Protein AF-A0AAW1HF50-F1 (afdb_monomer_lite)

Radius of gyration: 22.94 Å; chains: 1; bounding box: 46×45×69 Å

Foldseek 3Di:
DDDPVNQQVVLVVVCVVPVVDDSVQAKDCWDDLVRDPVSDTGHIDHPPVVVVVVVCVVVCVVVPPDDDDDDDDDDDDDPDDDDDDDDDDDDDDDDDDDPDPVVLVVLQVCQLPDLPDVVSNLVSLVSVVVVLVPDPQPDPVSSCNSGVNCVDPCVVVSVVVVVVVPPPPDDD

Sequence (172 aa):
RLKHEDYNILTSLIITLFPKENSLTYYTPPTKKSCSSNGRHIRAKGKLVDKAKNLLYISGEAKRKINSVPETLPFLYISGEAKRKINSVPETLPFYKIDCDDDIRNAIDWLKVRREPWNDVMIKWKLTYNYRNKDKSSTVDQFIKNWPILEDARAESLVDRYHKRKSVTKFI

Organism: Popillia japonica (NCBI:txid7064)

Structure (mmCIF, N/CA/C/O backbone):
data_AF-A0AAW1HF50-F1
#
_entry.id   AF-A0AAW1HF50-F1
#
loop_
_atom_site.group_PDB
_atom_site.id
_atom_site.type_symbol
_atom_site.label_atom_id
_atom_site.label_alt_id
_atom_site.label_comp_id
_atom_site.label_asym_id
_atom_site.label_entity_id
_atom_site.label_seq_id
_atom_site.pdbx_PDB_ins_code
_atom_site.Cartn_x
_atom_site.Cartn_y
_atom_site.Cartn_z
_atom_site.occupancy
_atom_site.B_iso_or_equiv
_atom_site.auth_seq_id
_atom_site.auth_comp_id
_atom_site.auth_asym_id
_atom_site.auth_atom_id
_atom_site.pdbx_PDB_model_num
ATOM 1 N N . ARG A 1 1 ? -4.449 17.183 8.980 1.00 72.94 1 ARG A N 1
ATOM 2 C CA . ARG A 1 1 ? -4.524 16.113 10.012 1.00 72.94 1 ARG A CA 1
ATOM 3 C C . ARG A 1 1 ? -5.991 15.797 10.268 1.00 72.94 1 ARG A C 1
ATOM 5 O O . ARG A 1 1 ? -6.732 16.754 10.439 1.00 72.94 1 ARG A O 1
ATOM 12 N N . LEU A 1 2 ? -6.382 14.517 10.289 1.00 82.00 2 LEU A N 1
ATOM 13 C CA . LEU A 1 2 ? -7.767 14.110 10.581 1.00 82.00 2 LEU A CA 1
ATOM 14 C C . LEU A 1 2 ? -8.195 14.544 11.990 1.00 82.00 2 LEU A C 1
ATOM 16 O O . LEU A 1 2 ? -7.440 14.353 12.952 1.00 82.00 2 LEU A O 1
ATOM 20 N N . LYS A 1 3 ? -9.405 15.095 12.090 1.00 89.31 3 LYS A N 1
ATOM 21 C CA . LYS A 1 3 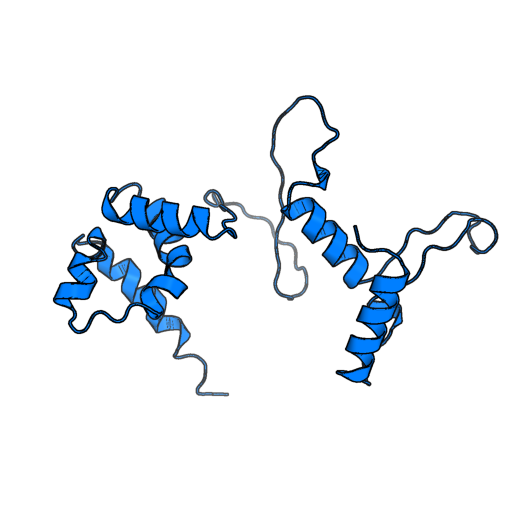? -10.097 15.439 13.336 1.00 89.31 3 LYS A CA 1
ATOM 22 C C . LYS A 1 3 ? -10.923 14.260 13.849 1.00 89.31 3 LYS A C 1
ATOM 24 O O . LYS A 1 3 ? -11.045 13.232 13.188 1.00 89.31 3 LYS A O 1
ATOM 29 N N . HIS A 1 4 ? -11.474 14.392 15.058 1.00 87.06 4 HIS A N 1
ATOM 30 C CA . HIS A 1 4 ? -12.304 13.336 15.640 1.00 87.06 4 HIS A CA 1
ATOM 31 C C . HIS A 1 4 ? -13.588 13.102 14.833 1.00 87.06 4 HIS A C 1
ATOM 33 O O . HIS A 1 4 ? -14.030 11.959 14.745 1.00 87.06 4 HIS A O 1
ATOM 39 N N . GLU A 1 5 ? -14.175 14.153 14.239 1.00 90.88 5 GLU A N 1
ATOM 40 C CA . GLU A 1 5 ? -15.385 14.010 13.425 1.00 90.88 5 GLU A CA 1
ATOM 41 C C . GLU A 1 5 ? -15.110 13.137 12.198 1.00 90.88 5 GLU A C 1
ATOM 43 O O . GLU A 1 5 ? -15.881 12.224 11.912 1.00 90.88 5 GLU A O 1
ATOM 48 N N . ASP A 1 6 ? -13.959 13.337 11.549 1.00 92.88 6 ASP A N 1
ATOM 49 C CA . ASP A 1 6 ? -13.552 12.572 10.367 1.00 92.88 6 ASP A CA 1
ATOM 50 C C . ASP A 1 6 ? -13.465 11.067 10.664 1.00 92.88 6 ASP A C 1
ATOM 52 O O . ASP A 1 6 ? -13.928 10.239 9.880 1.00 92.88 6 ASP A O 1
ATOM 56 N N . TYR A 1 7 ? -12.910 10.688 11.823 1.00 94.12 7 TYR A N 1
ATOM 57 C CA . TYR A 1 7 ? -12.833 9.280 12.223 1.00 94.12 7 TYR A CA 1
ATOM 58 C C . TYR A 1 7 ? -14.208 8.667 12.486 1.00 94.12 7 TYR A C 1
ATOM 60 O O . TYR A 1 7 ? -14.419 7.498 12.155 1.00 94.12 7 TYR A O 1
ATOM 68 N N . ASN A 1 8 ? -15.139 9.435 13.055 1.00 93.38 8 ASN A N 1
ATOM 69 C CA . ASN A 1 8 ? -16.508 8.975 13.266 1.00 93.38 8 ASN A CA 1
ATOM 70 C C . ASN A 1 8 ? -17.219 8.755 11.926 1.00 93.38 8 ASN A C 1
ATOM 72 O O . ASN A 1 8 ? -17.824 7.706 11.741 1.00 93.38 8 ASN A O 1
ATOM 76 N N . ILE A 1 9 ? -17.077 9.684 10.973 1.00 95.00 9 ILE A N 1
ATOM 77 C CA . ILE A 1 9 ? -17.661 9.557 9.629 1.00 95.00 9 ILE A CA 1
ATOM 78 C C . ILE A 1 9 ? -17.129 8.299 8.934 1.00 95.00 9 ILE A C 1
ATOM 80 O O . ILE A 1 9 ? -17.912 7.473 8.470 1.00 95.00 9 ILE A O 1
ATOM 84 N N . LEU A 1 10 ? -15.806 8.108 8.912 1.00 94.06 10 LEU A N 1
ATOM 85 C CA . LEU A 1 10 ? -15.189 6.926 8.302 1.00 94.06 10 LEU A CA 1
ATOM 86 C C . LEU A 1 10 ? -15.633 5.626 8.979 1.00 94.06 10 LEU A C 1
ATOM 88 O O . LEU A 1 10 ? -15.892 4.637 8.299 1.00 94.06 10 LEU A O 1
ATOM 92 N N . THR A 1 11 ? -15.747 5.624 10.307 1.00 95.50 11 THR A N 1
ATOM 93 C CA . THR A 1 11 ? -16.211 4.454 11.062 1.00 95.50 11 THR A CA 1
ATOM 94 C C . THR A 1 11 ? -17.662 4.119 10.720 1.00 95.50 11 THR A C 1
ATOM 96 O O . THR A 1 11 ? -17.967 2.956 10.468 1.00 95.50 11 THR A O 1
ATOM 99 N N . SER A 1 12 ? -18.537 5.124 10.630 1.00 94.44 12 SER A N 1
ATOM 100 C CA . SER A 1 12 ? -19.927 4.936 10.208 1.00 94.44 12 SER A CA 1
ATOM 101 C C . SER A 1 12 ? -20.014 4.369 8.793 1.00 94.44 12 SER A C 1
ATOM 103 O O . SER A 1 12 ? -20.737 3.405 8.577 1.00 94.44 12 SER A O 1
ATOM 105 N N . LEU A 1 13 ? -19.227 4.891 7.845 1.00 96.88 13 LEU A N 1
ATOM 106 C CA . LEU A 1 13 ? -19.183 4.366 6.475 1.00 96.88 13 LEU A CA 1
ATOM 107 C C . LEU A 1 13 ? -18.726 2.902 6.427 1.00 96.88 13 LEU A C 1
ATOM 109 O O . LEU A 1 13 ? -19.309 2.102 5.699 1.00 96.88 13 LEU A O 1
ATOM 113 N N . ILE A 1 14 ? -17.714 2.534 7.220 1.00 94.69 14 ILE A N 1
ATOM 114 C CA . ILE A 1 14 ? -17.234 1.148 7.307 1.00 94.69 14 ILE A CA 1
ATOM 115 C C . ILE A 1 14 ? -18.335 0.226 7.827 1.00 94.69 14 ILE A C 1
ATOM 117 O O . ILE A 1 14 ? -18.528 -0.840 7.257 1.00 94.69 14 ILE A O 1
ATOM 121 N N . ILE A 1 15 ? -19.079 0.625 8.859 1.00 96.62 15 ILE A N 1
ATOM 122 C CA . ILE A 1 15 ? -20.175 -0.193 9.402 1.00 96.62 15 ILE A CA 1
ATOM 123 C C . ILE A 1 15 ? -21.328 -0.300 8.408 1.00 96.62 15 ILE A C 1
ATOM 125 O O . ILE A 1 15 ? -21.891 -1.377 8.251 1.00 96.62 15 ILE A O 1
ATOM 129 N N . THR A 1 16 ? -21.652 0.779 7.694 1.00 95.75 16 THR A N 1
ATOM 130 C CA . THR A 1 16 ? -22.670 0.742 6.636 1.00 95.75 16 THR A CA 1
ATOM 131 C C . THR A 1 16 ? -22.308 -0.271 5.547 1.00 95.75 16 THR A C 1
ATOM 133 O O . THR A 1 16 ? -23.173 -1.013 5.091 1.00 95.75 16 THR A O 1
ATOM 136 N N . LEU A 1 17 ? -21.033 -0.334 5.146 1.00 96.75 17 LEU A N 1
ATOM 137 C CA . LEU A 1 17 ? -20.548 -1.297 4.150 1.00 96.75 17 LEU A CA 1
ATOM 138 C C . LEU A 1 17 ? -20.382 -2.714 4.720 1.00 96.75 17 LEU A C 1
ATOM 140 O O . LEU A 1 17 ? -20.591 -3.696 4.011 1.00 96.75 17 LEU A O 1
ATOM 144 N N . PHE A 1 18 ? -20.015 -2.825 5.997 1.00 96.50 18 PHE A N 1
ATOM 145 C CA . PHE A 1 18 ? -19.733 -4.080 6.687 1.00 96.50 18 PHE A CA 1
ATOM 146 C C . PHE A 1 18 ? -20.465 -4.133 8.041 1.00 96.50 18 PHE A C 1
ATOM 148 O O . PHE A 1 18 ? -19.841 -3.962 9.088 1.00 96.50 18 PHE A O 1
ATOM 155 N N . PRO A 1 19 ? -21.776 -4.439 8.071 1.00 95.19 19 PRO A N 1
ATOM 156 C CA . PRO A 1 19 ? -22.586 -4.331 9.293 1.00 95.19 19 PRO A CA 1
ATOM 157 C C . PRO A 1 19 ? -22.175 -5.259 10.444 1.00 95.19 19 PRO A C 1
ATOM 159 O O . PRO A 1 19 ? -22.568 -5.045 11.586 1.00 95.19 19 PRO A O 1
ATOM 162 N N . LYS A 1 20 ? -21.395 -6.309 10.155 1.00 95.75 20 LYS A N 1
ATOM 163 C CA . LYS A 1 20 ? -20.871 -7.251 11.159 1.00 95.75 20 LYS A CA 1
ATOM 164 C C . LYS A 1 20 ? -19.640 -6.721 11.904 1.00 95.75 20 LYS A C 1
ATOM 166 O O . LYS A 1 20 ? -19.221 -7.320 12.891 1.00 95.75 20 LYS A O 1
ATOM 171 N N . GLU A 1 21 ? -19.027 -5.648 11.416 1.00 94.44 21 GLU A N 1
ATOM 172 C CA . GLU A 1 21 ? -17.831 -5.052 12.007 1.00 94.44 21 GLU A CA 1
ATOM 173 C C . GLU A 1 21 ? -18.171 -4.164 13.215 1.00 94.44 21 GLU A C 1
ATOM 175 O O . GLU A 1 21 ? -19.229 -3.542 13.285 1.00 94.44 21 GLU A O 1
ATOM 180 N N . ASN A 1 22 ? -17.247 -4.067 14.176 1.00 94.69 22 ASN A N 1
ATOM 181 C CA . ASN A 1 22 ? -17.438 -3.274 15.394 1.00 94.69 22 ASN A CA 1
ATOM 182 C C . ASN A 1 22 ? -16.815 -1.871 15.257 1.00 94.69 22 ASN A C 1
ATOM 184 O O . ASN A 1 22 ? -15.606 -1.757 15.042 1.00 94.69 22 ASN A O 1
ATOM 188 N N . SER A 1 23 ? -17.603 -0.811 15.483 1.00 92.38 23 SER A N 1
ATOM 189 C CA . SER A 1 23 ? -17.158 0.597 15.457 1.00 92.38 23 SER A CA 1
ATOM 190 C C . SER A 1 23 ? -15.894 0.856 16.281 1.00 92.38 23 SER A C 1
ATOM 192 O O . SER A 1 23 ? -14.946 1.484 15.800 1.00 92.38 23 SER A O 1
ATOM 194 N N . LEU A 1 24 ? -15.838 0.316 17.502 1.00 92.44 24 LEU A N 1
ATOM 195 C CA . LEU A 1 24 ? -14.757 0.565 18.460 1.00 92.44 24 LEU A CA 1
ATOM 196 C C . LEU A 1 24 ? -13.408 0.006 17.991 1.00 92.44 24 LEU A C 1
ATOM 198 O O . LEU A 1 24 ? -12.357 0.470 18.431 1.00 92.44 24 LEU A O 1
ATOM 202 N N . THR A 1 25 ? -13.425 -0.953 17.059 1.00 93.81 25 THR A N 1
ATOM 203 C CA . THR A 1 25 ? -12.210 -1.504 16.439 1.00 93.81 25 THR A CA 1
ATOM 204 C C . THR A 1 25 ? -11.524 -0.471 15.541 1.00 93.81 25 THR A C 1
ATOM 206 O O . THR A 1 25 ? -10.294 -0.443 15.425 1.00 93.81 25 THR A O 1
ATOM 209 N N . TYR A 1 26 ? -12.306 0.403 14.911 1.00 95.12 26 TYR A N 1
ATOM 210 C CA . TYR A 1 26 ? -11.814 1.400 13.965 1.00 95.12 26 TYR A CA 1
ATOM 211 C C . TYR A 1 26 ? -11.438 2.699 14.656 1.00 95.12 26 TYR A C 1
ATOM 213 O O . TYR A 1 26 ? -10.365 3.243 14.369 1.00 95.12 26 TYR A O 1
ATOM 221 N N . TYR A 1 27 ? -12.266 3.147 15.599 1.00 96.00 27 TYR A N 1
ATOM 222 C CA . TYR A 1 27 ? -12.025 4.376 16.330 1.00 96.00 27 TYR A CA 1
ATOM 223 C C . TYR A 1 27 ? -12.573 4.321 17.755 1.00 96.00 27 TYR A C 1
ATOM 225 O O . TYR A 1 27 ? -13.735 4.009 17.994 1.00 96.00 27 TYR A O 1
ATOM 233 N N . THR A 1 28 ? -11.724 4.681 18.713 1.00 93.00 28 THR A N 1
ATOM 234 C CA . THR A 1 28 ? -12.119 5.014 20.082 1.00 93.00 28 THR A CA 1
ATOM 235 C C . THR A 1 28 ? -11.637 6.434 20.388 1.00 93.00 28 THR A C 1
ATOM 237 O O . THR A 1 28 ? -10.429 6.700 20.259 1.0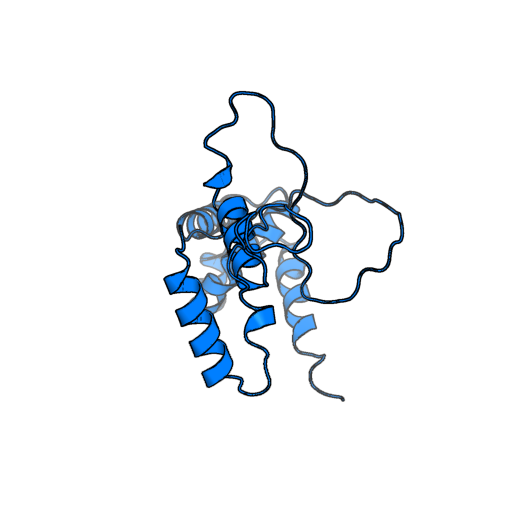0 93.00 28 THR A O 1
ATOM 240 N N . PRO A 1 29 ? -12.538 7.349 20.791 1.00 90.31 29 PRO A N 1
ATOM 241 C CA . PRO A 1 29 ? -12.179 8.730 21.082 1.00 90.31 29 PRO A CA 1
ATOM 242 C C . PRO A 1 29 ? -11.239 8.827 22.296 1.00 90.31 29 PRO A C 1
ATOM 244 O O . PRO A 1 29 ? -11.199 7.927 23.138 1.00 90.31 29 PRO A O 1
ATOM 247 N N . PRO A 1 30 ? -10.457 9.914 22.405 1.00 90.12 30 PRO A N 1
ATOM 248 C CA . PRO A 1 30 ? -9.5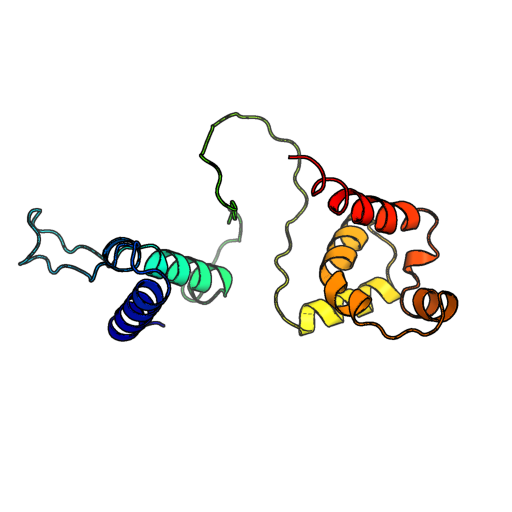95 10.129 23.557 1.00 90.12 30 PRO A CA 1
ATOM 249 C C . PRO A 1 30 ? -10.425 10.328 24.831 1.00 90.12 30 PRO A C 1
ATOM 251 O O . PRO A 1 30 ? -11.430 11.036 24.835 1.00 90.12 30 PRO A O 1
ATOM 254 N N . THR A 1 31 ? -9.970 9.742 25.935 1.00 87.12 31 THR A N 1
ATOM 255 C CA . THR A 1 31 ? -10.631 9.848 27.241 1.00 87.12 31 THR A CA 1
ATOM 256 C C . THR A 1 31 ? -9.860 10.815 28.128 1.00 87.12 31 THR A C 1
ATOM 258 O O . THR A 1 31 ? -8.661 10.640 28.374 1.00 87.12 31 THR A O 1
ATOM 261 N N . LYS A 1 32 ? -10.550 11.839 28.641 1.00 85.44 32 LYS A N 1
ATOM 262 C CA . LYS A 1 32 ? -9.977 12.792 29.601 1.00 85.44 32 LYS A CA 1
ATOM 263 C C . LYS A 1 32 ? -9.652 12.097 30.927 1.00 85.44 32 LYS A C 1
ATOM 265 O O . LYS A 1 32 ? -10.273 11.102 31.288 1.00 85.44 32 LYS A O 1
ATOM 270 N N . LYS A 1 33 ? -8.701 12.662 31.681 1.00 86.00 33 LYS A N 1
ATOM 271 C CA . LYS A 1 33 ? -8.252 12.131 32.982 1.00 86.00 33 LYS A CA 1
ATOM 272 C C . LYS A 1 33 ? -9.413 11.914 33.964 1.00 86.00 33 LYS A C 1
ATOM 274 O O . LYS A 1 33 ? -9.426 10.906 34.655 1.00 86.00 33 LYS A O 1
ATOM 279 N N . SER A 1 34 ? -10.379 12.834 33.974 1.00 84.19 34 SER A N 1
ATOM 280 C CA . SER A 1 34 ? -11.575 12.810 34.827 1.00 84.19 34 SER A CA 1
ATOM 281 C C . SER A 1 34 ? -12.519 11.639 34.553 1.00 84.19 34 SER A C 1
ATOM 283 O O . SER A 1 34 ? -13.278 11.257 35.430 1.00 84.19 34 SER A O 1
ATOM 285 N N . CYS A 1 35 ? -12.489 11.083 33.341 1.00 78.69 35 CYS A N 1
ATOM 286 C CA . CYS A 1 35 ? -13.413 10.040 32.891 1.00 78.69 35 CYS A CA 1
ATOM 287 C C . CYS A 1 35 ? -12.717 8.679 32.732 1.00 78.69 35 CYS A C 1
ATOM 289 O O . CYS A 1 35 ? -13.287 7.751 32.169 1.00 78.69 35 CYS A O 1
ATOM 291 N N . SER A 1 36 ? -11.459 8.575 33.159 1.00 82.25 36 SER A N 1
ATOM 292 C CA . SER A 1 36 ? -10.635 7.378 33.023 1.00 82.25 36 SER A CA 1
ATOM 293 C C . SER A 1 36 ? -10.554 6.662 34.362 1.00 82.25 36 SER A C 1
ATOM 295 O O . SER A 1 36 ? -10.141 7.264 35.353 1.00 82.25 36 SER A O 1
ATOM 297 N N . SER A 1 37 ? -10.866 5.366 34.379 1.00 79.69 37 SER A N 1
ATOM 298 C CA . SER A 1 37 ? -10.773 4.509 35.573 1.00 79.69 37 SER A CA 1
ATOM 299 C C . SER A 1 37 ? -9.385 4.532 36.216 1.00 79.69 37 SER A C 1
ATOM 301 O O . SER A 1 37 ? -9.245 4.398 37.424 1.00 79.69 37 SER A O 1
ATOM 303 N N . ASN A 1 38 ? -8.347 4.745 35.405 1.00 80.12 38 ASN A N 1
ATOM 304 C CA . ASN A 1 38 ? -6.956 4.699 35.846 1.00 80.12 38 ASN A CA 1
ATOM 305 C C . ASN A 1 38 ? -6.405 6.099 36.162 1.00 80.12 38 ASN A C 1
ATOM 307 O O . ASN A 1 38 ? -5.192 6.259 36.306 1.00 80.12 38 ASN A O 1
ATOM 311 N N . GLY A 1 39 ? -7.258 7.133 36.179 1.00 82.94 39 GLY A N 1
ATOM 312 C CA . GLY A 1 39 ? -6.863 8.515 36.459 1.00 82.94 39 GLY A CA 1
ATOM 313 C C . GLY A 1 39 ? -5.823 9.063 35.478 1.00 82.94 39 GLY A C 1
ATOM 314 O O . GLY A 1 39 ? -5.019 9.923 35.836 1.00 82.94 39 GLY A O 1
ATOM 315 N N . ARG A 1 40 ? -5.787 8.552 34.240 1.00 84.19 40 ARG A N 1
ATOM 316 C CA . ARG A 1 40 ? -4.826 8.947 33.195 1.00 84.19 40 ARG A CA 1
ATOM 317 C C . ARG A 1 40 ? -5.548 9.317 31.911 1.00 84.19 40 ARG A C 1
ATOM 319 O O . ARG A 1 40 ? -6.526 8.675 31.541 1.00 84.19 40 ARG A O 1
ATOM 326 N N . HIS A 1 41 ? -5.029 10.319 31.205 1.00 83.94 41 HIS A N 1
ATOM 327 C CA . HIS A 1 41 ? -5.521 10.675 29.878 1.00 83.94 41 HIS A CA 1
ATOM 328 C C . HIS A 1 41 ? -5.225 9.547 28.878 1.00 83.94 41 HIS A C 1
ATOM 330 O O . HIS A 1 41 ? -4.066 9.170 28.684 1.00 83.94 41 HIS A O 1
ATOM 336 N N . ILE A 1 42 ? -6.257 9.038 28.208 1.00 85.62 42 ILE A N 1
ATOM 337 C CA . ILE A 1 42 ? -6.136 7.983 27.199 1.00 85.62 42 ILE A CA 1
ATOM 338 C C . ILE A 1 42 ? -6.183 8.643 25.821 1.00 85.62 42 ILE A C 1
ATOM 340 O O . ILE A 1 42 ? -7.117 9.368 25.494 1.00 85.62 42 ILE A O 1
ATOM 344 N N . ARG A 1 43 ? -5.148 8.422 25.005 1.00 89.19 43 ARG A N 1
ATOM 345 C CA . ARG A 1 43 ? -5.124 8.901 23.612 1.00 89.19 43 ARG A CA 1
ATOM 346 C C . ARG A 1 43 ? -6.129 8.118 22.763 1.00 89.19 43 ARG A C 1
ATOM 348 O O . ARG A 1 43 ? -6.442 6.981 23.098 1.00 89.19 43 ARG A O 1
ATOM 355 N N . ALA A 1 44 ? -6.556 8.700 21.644 1.00 90.25 44 ALA A N 1
ATOM 356 C CA . ALA A 1 44 ? -7.386 8.002 20.666 1.00 90.25 44 ALA A CA 1
ATOM 357 C C . ALA A 1 44 ? -6.712 6.703 20.181 1.00 90.25 44 ALA A C 1
ATOM 359 O O . ALA A 1 44 ? -5.483 6.652 20.023 1.00 90.25 44 ALA A O 1
ATOM 360 N N . LYS A 1 45 ? -7.519 5.666 19.946 1.00 89.56 45 LYS A N 1
ATOM 361 C CA . LYS A 1 45 ? -7.077 4.319 19.544 1.00 89.56 45 LYS A CA 1
ATOM 362 C C . LYS A 1 45 ? -7.921 3.788 18.385 1.00 89.56 45 LYS A C 1
ATOM 364 O O . LYS A 1 45 ? -8.977 4.338 18.090 1.00 89.56 45 LYS A O 1
ATOM 369 N N . GLY A 1 46 ? -7.446 2.714 17.758 1.00 92.19 46 GLY A N 1
ATOM 370 C CA . GLY A 1 46 ? -8.165 1.983 16.714 1.00 92.19 46 GLY A CA 1
ATOM 371 C C . GLY A 1 46 ? -7.401 1.928 15.395 1.00 92.19 46 GLY A C 1
ATOM 372 O O . GLY A 1 46 ? -6.434 2.667 15.180 1.00 92.19 46 GLY A O 1
ATOM 373 N N . LYS A 1 47 ? -7.857 1.050 14.494 1.00 90.25 47 LYS A N 1
ATOM 374 C CA . LYS A 1 47 ? -7.209 0.796 13.196 1.00 90.25 47 LYS A CA 1
ATOM 375 C C . LYS A 1 47 ? -7.028 2.071 12.368 1.00 90.25 47 LYS A C 1
ATOM 377 O O . LYS A 1 47 ? -5.976 2.250 11.756 1.00 90.25 47 LYS A O 1
ATOM 382 N N . LEU A 1 48 ? -8.020 2.968 12.359 1.00 92.19 48 LEU A N 1
ATOM 383 C CA . LEU A 1 48 ? -7.955 4.208 11.579 1.00 92.19 48 LEU A CA 1
ATOM 384 C C . LEU A 1 48 ? -6.935 5.189 12.156 1.00 92.19 48 LEU A C 1
ATOM 386 O O . LEU A 1 48 ? -6.190 5.815 11.405 1.00 92.19 48 LEU A O 1
ATOM 390 N N . VAL A 1 49 ? -6.859 5.287 13.485 1.00 90.06 49 VAL A N 1
ATOM 391 C CA . VAL A 1 49 ? -5.891 6.154 14.170 1.00 90.06 49 VAL A CA 1
ATOM 392 C C . VAL A 1 49 ? -4.469 5.695 13.873 1.00 90.06 49 VAL A C 1
ATOM 394 O O . VAL A 1 49 ? -3.599 6.511 13.571 1.00 90.06 49 VAL A O 1
ATOM 397 N N . ASP A 1 50 ? -4.225 4.388 13.929 1.00 86.81 50 ASP A N 1
ATOM 398 C CA . ASP A 1 50 ? -2.905 3.831 13.650 1.00 86.81 50 ASP A CA 1
ATOM 399 C C . ASP A 1 50 ? -2.559 3.929 12.165 1.00 86.81 50 ASP A C 1
ATOM 401 O O . ASP A 1 50 ? -1.443 4.316 11.825 1.00 86.81 50 ASP A O 1
ATOM 405 N N . LYS A 1 51 ? -3.529 3.717 11.267 1.00 86.94 51 LYS A N 1
ATOM 406 C CA . LYS A 1 51 ? -3.336 3.963 9.835 1.00 86.94 51 LYS A CA 1
ATOM 407 C C . LYS A 1 51 ? -2.986 5.425 9.561 1.00 86.94 51 LYS A C 1
ATOM 409 O O . LYS A 1 51 ? -2.053 5.673 8.807 1.00 86.94 51 LYS A O 1
ATOM 414 N N . ALA A 1 52 ? -3.661 6.382 10.194 1.00 86.31 52 ALA A N 1
ATOM 415 C CA . ALA A 1 52 ? -3.362 7.803 10.037 1.00 86.31 52 ALA A CA 1
ATOM 416 C C . ALA A 1 52 ? -1.964 8.166 10.563 1.00 86.31 52 ALA A C 1
ATOM 418 O O . ALA A 1 52 ? -1.232 8.891 9.894 1.00 86.31 52 ALA A O 1
ATOM 419 N N . LYS A 1 53 ? -1.543 7.626 11.718 1.00 83.12 53 LYS A N 1
ATOM 420 C CA . LYS A 1 53 ? -0.161 7.786 12.212 1.00 83.12 53 LYS A CA 1
ATOM 421 C C . LYS A 1 53 ? 0.854 7.202 11.236 1.00 83.12 53 LYS A C 1
ATOM 423 O O . LYS A 1 53 ? 1.860 7.846 10.956 1.00 83.12 53 LYS A O 1
ATOM 428 N N . ASN A 1 54 ? 0.576 6.012 10.707 1.00 81.38 54 ASN A N 1
ATOM 429 C CA . ASN A 1 54 ? 1.440 5.360 9.732 1.00 81.38 54 ASN A CA 1
ATOM 430 C C . ASN A 1 54 ? 1.537 6.205 8.463 1.00 81.38 54 ASN A C 1
ATOM 432 O O . ASN A 1 54 ? 2.638 6.436 7.989 1.00 81.38 54 ASN A O 1
ATOM 436 N N . LEU A 1 55 ? 0.424 6.738 7.956 1.00 78.94 55 LEU A N 1
ATOM 437 C CA . LEU A 1 55 ? 0.425 7.639 6.803 1.00 78.94 55 LEU A CA 1
ATOM 438 C C . LEU A 1 55 ? 1.247 8.905 7.067 1.00 78.94 55 LEU A C 1
ATOM 440 O O . LEU A 1 55 ? 2.052 9.260 6.220 1.00 78.94 55 LEU A O 1
ATOM 444 N N . LEU A 1 56 ? 1.121 9.530 8.243 1.00 79.00 56 LEU A N 1
ATOM 445 C CA . LEU A 1 56 ? 1.922 10.706 8.624 1.00 79.00 56 LEU A CA 1
ATOM 446 C C . LEU A 1 56 ? 3.421 10.400 8.759 1.00 79.00 56 LEU A C 1
ATOM 448 O O . LEU A 1 56 ? 4.265 11.255 8.492 1.00 79.00 56 LEU A O 1
ATOM 452 N N . TYR A 1 57 ? 3.755 9.197 9.225 1.00 73.75 57 TYR A N 1
ATOM 453 C CA . TYR A 1 57 ? 5.134 8.726 9.287 1.00 73.75 57 TYR A CA 1
ATOM 454 C C . TYR A 1 57 ? 5.689 8.484 7.878 1.00 73.75 57 TYR A C 1
ATOM 456 O O . TYR A 1 57 ? 6.804 8.899 7.574 1.00 73.75 57 TYR A O 1
ATOM 464 N N . ILE A 1 58 ? 4.890 7.859 7.009 1.00 71.06 58 ILE A N 1
ATOM 465 C CA . ILE A 1 58 ? 5.242 7.573 5.615 1.00 71.06 58 ILE A CA 1
ATOM 466 C C . ILE A 1 58 ? 5.394 8.864 4.808 1.00 71.06 58 ILE A C 1
ATOM 468 O O . ILE A 1 58 ? 6.360 8.989 4.069 1.00 71.06 58 ILE A O 1
ATOM 472 N N . SER A 1 59 ? 4.490 9.830 4.976 1.00 70.31 59 SER A N 1
ATOM 473 C CA . SER A 1 59 ? 4.498 11.096 4.234 1.00 70.31 59 SER A CA 1
ATOM 474 C C . SER A 1 59 ? 5.606 12.059 4.668 1.00 70.31 59 SER A C 1
ATOM 476 O O . SER A 1 59 ? 5.700 13.163 4.142 1.00 70.31 59 SER A O 1
ATOM 478 N N . GLY A 1 60 ? 6.418 11.698 5.668 1.00 64.88 60 GLY A N 1
ATOM 479 C CA . GLY A 1 60 ? 7.464 12.567 6.208 1.00 64.88 60 GLY A CA 1
ATOM 480 C C . GLY A 1 60 ? 6.933 13.761 7.011 1.00 64.88 60 GLY A C 1
ATOM 481 O O . GLY A 1 60 ? 7.717 14.479 7.630 1.00 64.88 60 GLY A O 1
ATOM 482 N N . GLU A 1 61 ? 5.613 13.956 7.104 1.00 60.88 61 GLU A N 1
ATOM 483 C CA . GLU A 1 61 ? 5.017 15.048 7.880 1.00 60.88 61 GLU A CA 1
ATOM 484 C C . GLU A 1 61 ? 5.286 14.926 9.385 1.00 60.88 61 GLU A C 1
ATOM 486 O O . GLU A 1 61 ? 5.265 15.928 10.104 1.00 60.88 61 GLU A O 1
ATOM 491 N N . ALA A 1 62 ? 5.576 13.715 9.867 1.00 59.09 62 ALA A N 1
ATOM 492 C CA . ALA A 1 62 ? 6.015 13.470 11.237 1.00 59.09 62 ALA A CA 1
ATOM 493 C C . ALA A 1 62 ? 7.442 13.980 11.535 1.00 59.09 62 ALA A C 1
ATOM 495 O O . ALA A 1 62 ? 7.759 14.204 12.702 1.00 59.09 62 ALA A O 1
ATOM 496 N N . LYS A 1 63 ? 8.296 14.187 10.516 1.00 55.34 63 LYS A N 1
ATOM 497 C CA . LYS A 1 63 ? 9.729 14.508 10.678 1.00 55.34 63 LYS A CA 1
ATOM 498 C C . LYS A 1 63 ? 10.036 15.998 10.893 1.00 55.34 63 LYS A C 1
ATOM 500 O O . LYS A 1 63 ? 11.179 16.338 11.173 1.00 55.34 63 LYS A O 1
ATOM 505 N N . ARG A 1 64 ? 9.053 16.909 10.838 1.00 52.72 64 ARG A N 1
ATOM 506 C CA . ARG A 1 64 ? 9.291 18.374 10.901 1.00 52.72 64 ARG A CA 1
ATOM 507 C C . ARG A 1 64 ? 9.746 18.928 12.269 1.00 52.72 64 ARG A C 1
ATOM 509 O O . ARG A 1 64 ? 9.568 20.115 12.522 1.00 52.72 64 ARG A O 1
ATOM 516 N N . LYS A 1 65 ? 10.300 18.118 13.180 1.00 48.91 65 LYS A N 1
ATOM 517 C CA . LYS A 1 65 ? 10.770 18.610 14.492 1.00 48.91 65 LYS A CA 1
ATOM 518 C C . LYS A 1 65 ? 11.970 17.876 15.102 1.00 48.91 65 LYS A C 1
ATOM 520 O O . LYS A 1 65 ? 12.103 17.871 16.321 1.00 48.91 65 LYS A O 1
ATOM 525 N N . ILE A 1 66 ? 12.845 17.280 14.293 1.00 43.00 66 ILE A N 1
ATOM 526 C CA . ILE A 1 66 ? 14.123 16.751 14.794 1.00 43.00 66 ILE A CA 1
ATOM 527 C C . ILE A 1 66 ? 15.252 17.388 13.989 1.00 43.00 66 ILE A C 1
ATOM 529 O O . ILE A 1 66 ? 15.550 16.983 12.870 1.00 43.00 66 ILE A O 1
ATOM 533 N N . ASN A 1 67 ? 15.842 18.431 14.572 1.00 44.78 67 ASN A N 1
ATOM 534 C CA . ASN A 1 67 ? 17.163 18.894 14.182 1.00 44.78 67 ASN A CA 1
ATOM 535 C C . ASN A 1 67 ? 18.164 17.768 14.493 1.00 44.78 67 ASN A C 1
ATOM 537 O O . ASN A 1 67 ? 18.178 17.265 15.614 1.00 44.78 67 ASN A O 1
ATOM 541 N N . SER A 1 68 ? 19.014 17.446 13.514 1.00 45.22 68 SER A N 1
ATOM 542 C CA . SER A 1 68 ? 20.231 16.620 13.596 1.00 45.22 68 SER A CA 1
ATOM 543 C C . SER A 1 68 ? 20.091 15.102 13.863 1.00 45.22 68 SER A C 1
ATOM 545 O O . SER A 1 68 ? 19.477 14.678 14.835 1.00 45.22 68 SER A O 1
ATOM 547 N N . VAL A 1 69 ? 20.818 14.327 13.036 1.00 37.12 69 VAL A N 1
ATOM 548 C CA . VAL A 1 69 ? 21.282 12.921 13.197 1.00 37.12 69 VAL A CA 1
ATOM 549 C C . VAL A 1 69 ? 20.406 11.823 12.536 1.00 37.12 69 VAL A C 1
ATOM 551 O O . VAL A 1 69 ? 19.179 11.932 12.532 1.00 37.12 69 VAL A O 1
ATOM 554 N N . PRO A 1 70 ? 21.029 10.818 11.862 1.00 36.59 70 PRO A N 1
ATOM 555 C CA . PRO A 1 70 ? 20.523 10.293 10.606 1.00 36.59 70 PRO A CA 1
ATOM 556 C C . PRO A 1 70 ? 19.601 9.082 10.724 1.00 36.59 70 PRO A C 1
ATOM 558 O O . PRO A 1 70 ? 19.603 8.278 11.651 1.00 36.59 70 PRO A O 1
ATOM 561 N N . GLU A 1 71 ? 18.830 9.006 9.657 1.00 49.91 71 GLU A N 1
ATOM 562 C CA . GLU A 1 71 ? 17.862 8.032 9.211 1.00 49.91 71 GLU A CA 1
ATOM 563 C C . GLU A 1 71 ? 18.369 6.584 9.273 1.00 49.91 71 GLU A C 1
ATOM 565 O O . GLU A 1 71 ? 19.149 6.153 8.437 1.00 49.91 71 GLU A O 1
ATOM 570 N N . THR A 1 72 ? 17.900 5.797 10.239 1.00 46.28 72 THR A N 1
ATOM 571 C CA . THR A 1 72 ? 17.801 4.334 10.104 1.00 46.28 72 THR A CA 1
ATOM 572 C C . THR A 1 72 ? 16.804 3.773 11.120 1.00 46.28 72 THR A C 1
ATOM 574 O O . THR A 1 72 ? 16.772 4.210 12.266 1.00 46.28 72 THR A O 1
ATOM 577 N N . LEU A 1 73 ? 16.036 2.767 10.672 1.00 43.81 73 LEU A N 1
ATOM 578 C CA . LEU A 1 73 ? 15.140 1.841 11.395 1.00 43.81 73 LEU A CA 1
ATOM 579 C C . LEU A 1 73 ? 13.614 2.017 11.202 1.00 43.81 73 LEU A C 1
ATOM 581 O O . LEU A 1 73 ? 13.095 3.127 11.111 1.00 43.81 73 LEU A O 1
ATOM 585 N N . PRO A 1 74 ? 12.889 0.888 11.044 1.00 38.56 74 PRO A N 1
ATOM 586 C CA . PRO A 1 74 ? 12.291 0.536 9.755 1.00 38.56 74 PRO A CA 1
ATOM 587 C C . PRO A 1 74 ? 10.761 0.429 9.813 1.00 38.56 74 PRO A C 1
ATOM 589 O O . PRO A 1 74 ? 10.185 0.090 10.846 1.00 38.56 74 PRO A O 1
ATOM 592 N N . PHE A 1 75 ? 10.090 0.625 8.671 1.00 36.12 75 PHE A N 1
ATOM 593 C CA . PHE A 1 75 ? 8.663 0.313 8.536 1.00 36.12 75 PHE A CA 1
ATOM 594 C C . PHE A 1 75 ? 8.453 -0.935 7.675 1.00 36.12 75 PHE A C 1
ATOM 596 O O . PHE A 1 75 ? 8.395 -0.870 6.449 1.00 36.12 75 PHE A O 1
ATOM 603 N N . LEU A 1 76 ? 8.320 -2.064 8.368 1.00 31.66 76 LEU A N 1
ATOM 604 C CA . LEU A 1 76 ? 7.754 -3.315 7.877 1.00 31.66 76 LEU A CA 1
ATOM 605 C C . LEU A 1 76 ? 6.258 -3.088 7.583 1.00 31.66 76 LEU A C 1
ATOM 607 O O . LEU A 1 76 ? 5.521 -2.656 8.471 1.00 31.66 76 LEU A O 1
ATOM 611 N N . TYR A 1 77 ? 5.784 -3.379 6.370 1.00 32.97 77 TYR A N 1
ATOM 612 C CA . TYR A 1 77 ? 4.351 -3.554 6.117 1.00 32.97 77 TYR A CA 1
ATOM 613 C C . TYR A 1 77 ? 4.097 -5.049 5.917 1.00 32.97 77 TYR A C 1
ATOM 615 O O . TYR A 1 77 ? 4.423 -5.607 4.876 1.00 32.97 77 TYR A O 1
ATOM 623 N N . ILE A 1 78 ? 3.559 -5.697 6.951 1.00 35.88 78 ILE A N 1
ATOM 624 C CA . ILE A 1 78 ? 3.008 -7.051 6.866 1.00 35.88 78 ILE A CA 1
ATOM 625 C C . ILE A 1 78 ? 1.551 -6.891 6.420 1.00 35.88 78 ILE A C 1
ATOM 627 O O . ILE A 1 78 ? 0.717 -6.386 7.176 1.00 35.88 78 ILE A O 1
ATOM 631 N N . SER A 1 79 ? 1.246 -7.306 5.187 1.00 35.38 79 SER A N 1
ATOM 632 C CA . SER A 1 79 ? -0.075 -7.854 4.871 1.00 35.38 79 SER A CA 1
ATOM 633 C C . SER A 1 79 ? -0.306 -9.024 5.817 1.00 35.38 79 SER A C 1
ATOM 635 O O . SER A 1 79 ? 0.574 -9.871 5.937 1.00 35.38 79 SER A O 1
ATOM 637 N N . GLY A 1 80 ? -1.428 -9.002 6.534 1.00 34.72 80 GLY A N 1
ATOM 638 C CA . GLY 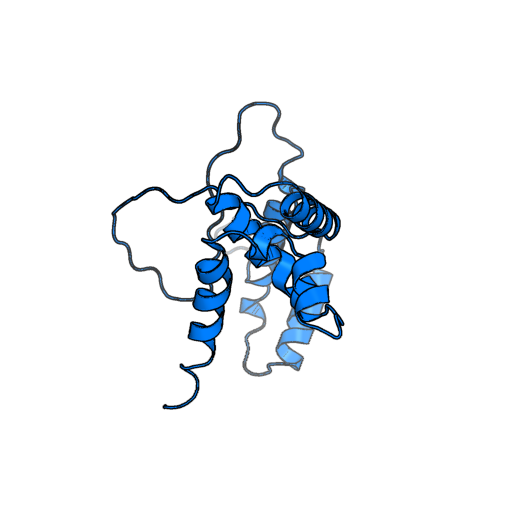A 1 80 ? -1.682 -9.843 7.696 1.00 34.72 80 GLY A CA 1
ATOM 639 C C . GLY A 1 80 ? -1.220 -11.285 7.543 1.00 34.72 80 GLY A C 1
ATOM 640 O O . GLY A 1 80 ? -1.708 -11.994 6.682 1.00 34.72 80 GLY A O 1
ATOM 641 N N . GLU A 1 81 ? -0.324 -11.690 8.436 1.00 30.55 81 GLU A N 1
ATOM 642 C CA . GLU A 1 81 ? -0.251 -13.030 8.997 1.00 30.55 81 GLU A CA 1
ATOM 643 C C . GLU A 1 81 ? 0.524 -12.945 10.318 1.00 30.55 81 GLU A C 1
ATOM 645 O O . GLU A 1 81 ? 1.385 -12.084 10.524 1.00 30.55 81 GLU A O 1
ATOM 650 N N . ALA A 1 82 ? 0.094 -13.758 11.276 1.00 32.69 82 ALA A N 1
ATOM 651 C CA . ALA A 1 82 ? 0.483 -13.694 12.674 1.00 32.69 82 ALA A CA 1
ATOM 652 C C . ALA A 1 82 ? 2.008 -13.743 12.882 1.00 32.69 82 ALA A C 1
ATOM 654 O O . ALA A 1 82 ? 2.729 -14.523 12.266 1.00 32.69 82 ALA A O 1
ATOM 655 N N . LYS A 1 83 ? 2.493 -12.935 13.832 1.00 33.97 83 LYS A N 1
ATOM 656 C CA . LYS A 1 83 ? 3.887 -12.926 14.285 1.00 33.97 83 LYS A CA 1
ATOM 657 C C . LYS A 1 83 ? 4.298 -14.320 14.777 1.00 33.97 83 LYS A C 1
ATOM 659 O O . LYS A 1 83 ? 3.853 -14.745 15.841 1.00 33.97 83 LYS A O 1
ATOM 664 N N . ARG A 1 84 ? 5.231 -14.971 14.084 1.00 28.84 84 ARG A N 1
ATOM 665 C CA . ARG A 1 84 ? 6.129 -15.961 14.692 1.00 28.84 84 ARG A CA 1
ATOM 666 C C . ARG A 1 84 ? 7.557 -15.432 14.585 1.00 28.84 84 ARG A C 1
ATOM 668 O O . ARG A 1 84 ? 8.014 -15.083 13.503 1.00 28.84 84 ARG A O 1
ATOM 675 N N . LYS A 1 85 ? 8.222 -15.301 15.738 1.00 38.50 85 LYS A N 1
ATOM 676 C CA . LYS A 1 85 ? 9.674 -15.091 15.843 1.00 38.50 85 LYS A CA 1
ATOM 677 C C . LYS A 1 85 ? 10.380 -16.227 15.098 1.00 38.50 85 LYS A C 1
ATOM 679 O O . LYS A 1 85 ? 9.967 -17.359 15.301 1.00 38.50 85 LYS A O 1
ATOM 684 N N . ILE A 1 86 ? 11.452 -15.932 14.363 1.00 29.55 86 ILE A N 1
ATOM 685 C CA . ILE A 1 86 ? 12.725 -16.675 14.381 1.00 29.55 86 ILE A CA 1
ATOM 686 C C . ILE A 1 86 ? 13.799 -15.817 13.692 1.00 29.55 86 ILE A C 1
ATOM 688 O O . ILE A 1 86 ? 13.549 -15.132 12.703 1.00 29.55 86 ILE A O 1
ATOM 692 N N . ASN A 1 87 ? 14.971 -15.831 14.319 1.00 34.72 87 ASN A N 1
ATOM 693 C CA . ASN A 1 87 ? 16.205 -15.155 13.959 1.00 34.72 87 ASN A CA 1
ATOM 694 C C . ASN A 1 87 ? 16.857 -15.798 12.726 1.00 34.72 87 ASN A C 1
ATOM 696 O O . ASN A 1 87 ? 17.065 -17.005 12.745 1.00 34.72 87 ASN A O 1
ATOM 700 N N . SER A 1 88 ? 17.259 -14.990 11.742 1.00 35.69 88 SER A N 1
ATOM 701 C CA . SER A 1 88 ? 18.452 -15.185 10.894 1.00 35.69 88 SER A CA 1
ATOM 702 C C . SER A 1 88 ? 18.459 -14.115 9.798 1.00 35.69 88 SER A C 1
ATOM 704 O O . SER A 1 88 ? 17.568 -14.085 8.951 1.00 35.69 88 SER A O 1
ATOM 706 N N . VAL A 1 89 ? 19.448 -13.224 9.832 1.00 39.53 89 VAL A N 1
ATOM 707 C CA . VAL A 1 89 ? 19.749 -12.277 8.744 1.00 39.53 89 VAL A CA 1
ATOM 708 C C . VAL A 1 89 ? 20.329 -13.081 7.570 1.00 39.53 89 VAL A C 1
ATOM 710 O O . VAL A 1 89 ? 21.119 -13.994 7.807 1.00 39.53 89 VAL A O 1
ATOM 713 N N . PRO A 1 90 ? 19.924 -12.788 6.324 1.00 34.97 90 PRO A N 1
ATOM 714 C CA . PRO A 1 90 ? 20.894 -12.163 5.426 1.00 34.97 90 PRO A CA 1
ATOM 715 C C . PRO A 1 90 ? 20.299 -10.971 4.658 1.00 34.97 90 PRO A C 1
ATOM 717 O O . PRO A 1 90 ? 19.254 -11.067 4.022 1.00 34.97 90 PRO A O 1
ATOM 720 N N . GLU A 1 91 ? 21.009 -9.844 4.739 1.00 37.84 91 GLU A N 1
ATOM 721 C CA . GLU A 1 91 ? 21.299 -8.955 3.607 1.00 37.84 91 GLU A CA 1
ATOM 722 C C . GLU A 1 91 ? 20.115 -8.578 2.691 1.00 37.84 91 GLU A C 1
ATOM 724 O O . GLU A 1 91 ? 20.036 -8.947 1.522 1.00 37.84 91 GLU A O 1
ATOM 729 N N . THR A 1 92 ? 19.166 -7.796 3.210 1.00 32.41 92 THR A N 1
ATOM 730 C CA . THR A 1 92 ? 18.083 -7.232 2.391 1.00 32.41 92 THR A CA 1
ATOM 731 C C . THR A 1 92 ? 18.419 -5.827 1.902 1.00 32.41 92 THR A C 1
ATOM 733 O O . THR A 1 92 ? 18.359 -4.856 2.654 1.00 32.41 92 THR A O 1
ATOM 736 N N . LEU A 1 93 ? 18.741 -5.786 0.609 1.00 37.88 93 LEU A N 1
ATOM 737 C CA . LEU A 1 93 ? 18.674 -4.694 -0.365 1.00 37.88 93 LEU A CA 1
ATOM 738 C C . LEU A 1 93 ? 17.808 -3.478 0.042 1.00 37.88 93 LEU A C 1
ATOM 740 O O . LEU A 1 93 ? 16.698 -3.661 0.554 1.00 37.88 93 LEU A O 1
ATOM 744 N N . PRO A 1 94 ? 18.254 -2.238 -0.255 1.00 34.41 94 PRO A N 1
ATOM 745 C CA . PRO A 1 94 ? 17.547 -1.022 0.130 1.00 34.41 94 PRO A CA 1
ATOM 746 C C . PRO A 1 94 ? 16.148 -0.982 -0.494 1.00 34.41 94 PRO A C 1
ATOM 748 O O . PRO A 1 94 ? 15.963 -0.981 -1.707 1.00 34.41 94 PRO A O 1
ATOM 751 N N . PHE A 1 95 ? 15.149 -0.974 0.382 1.00 35.88 95 PHE A N 1
ATOM 752 C CA . PHE A 1 95 ? 13.730 -0.960 0.055 1.00 35.88 95 PHE A CA 1
ATOM 753 C C . PHE A 1 95 ? 13.307 0.488 -0.230 1.00 35.88 95 PHE A C 1
ATOM 755 O O . PHE A 1 95 ? 12.914 1.222 0.679 1.00 35.88 95 PHE A O 1
ATOM 762 N N . TYR A 1 96 ? 13.424 0.942 -1.477 1.00 40.41 96 TYR A N 1
ATOM 763 C CA . TYR A 1 96 ? 12.949 2.274 -1.855 1.00 40.41 96 TYR A CA 1
ATOM 764 C C . TYR A 1 96 ? 11.418 2.271 -1.977 1.00 40.41 96 TYR A C 1
ATOM 766 O O . TYR A 1 96 ? 10.842 1.606 -2.838 1.00 40.41 96 TYR A O 1
ATOM 774 N N . LYS A 1 97 ? 10.756 3.013 -1.079 1.00 47.28 97 LYS A N 1
ATOM 775 C CA . LYS A 1 97 ? 9.355 3.423 -1.230 1.00 47.28 97 LYS A CA 1
ATOM 776 C C . LYS A 1 97 ? 9.287 4.467 -2.329 1.00 47.28 97 LYS A C 1
ATOM 778 O O . LYS A 1 97 ? 9.914 5.511 -2.195 1.00 47.28 97 LYS A O 1
ATOM 783 N N . ILE A 1 98 ? 8.524 4.183 -3.372 1.00 46.66 98 ILE A N 1
ATOM 784 C CA . ILE A 1 98 ? 8.314 5.105 -4.474 1.00 46.66 98 ILE A CA 1
ATOM 785 C C . ILE A 1 98 ? 6.813 5.118 -4.781 1.00 46.66 98 ILE A C 1
ATOM 787 O O . ILE A 1 98 ? 6.302 4.158 -5.344 1.00 46.66 98 ILE A O 1
ATOM 791 N N . ASP A 1 99 ? 6.123 6.175 -4.349 1.00 51.00 99 ASP A N 1
ATOM 792 C CA . ASP A 1 99 ? 4.668 6.373 -4.495 1.00 51.00 99 ASP A CA 1
ATOM 793 C C . ASP A 1 99 ? 4.356 7.842 -4.872 1.00 51.00 99 ASP A C 1
ATOM 795 O O . ASP A 1 99 ? 3.416 8.454 -4.363 1.00 51.00 99 ASP A O 1
ATOM 799 N N . CYS A 1 100 ? 5.149 8.448 -5.764 1.00 57.50 100 CYS A N 1
ATOM 800 C CA . CYS A 1 100 ? 4.723 9.649 -6.487 1.00 57.50 100 CYS A CA 1
ATOM 801 C C . CYS A 1 100 ? 4.913 9.469 -8.001 1.00 57.50 100 CYS A C 1
ATOM 803 O O . CYS A 1 100 ? 5.835 8.781 -8.442 1.00 57.50 100 CYS A O 1
ATOM 805 N N . ASP A 1 101 ? 4.014 10.049 -8.804 1.00 67.94 101 ASP A N 1
ATOM 806 C CA . ASP A 1 101 ? 4.045 9.927 -10.271 1.00 67.94 101 ASP A CA 1
ATOM 807 C C . ASP A 1 101 ? 5.377 10.416 -10.867 1.00 67.94 101 ASP A C 1
ATOM 809 O O . ASP A 1 101 ? 5.844 9.865 -11.865 1.00 67.94 101 ASP A O 1
ATOM 813 N N . ASP A 1 102 ? 6.018 11.402 -10.235 1.00 71.94 102 ASP A N 1
ATOM 814 C CA . ASP A 1 102 ? 7.323 11.920 -10.654 1.00 71.94 102 ASP A CA 1
ATOM 815 C C . ASP A 1 102 ? 8.431 10.879 -10.492 1.00 71.94 102 ASP A C 1
ATOM 817 O O . ASP A 1 102 ? 9.255 10.705 -11.387 1.00 71.94 102 ASP A O 1
ATOM 821 N N . ASP A 1 103 ? 8.420 10.105 -9.411 1.00 74.25 103 ASP A N 1
ATOM 822 C CA . ASP A 1 103 ? 9.409 9.052 -9.216 1.00 74.25 103 ASP A CA 1
ATOM 823 C C . ASP A 1 103 ? 9.210 7.878 -10.186 1.00 74.25 103 ASP A C 1
ATOM 825 O O . ASP A 1 103 ? 10.177 7.215 -10.573 1.00 74.25 103 ASP A O 1
ATOM 829 N N . ILE A 1 104 ? 7.966 7.617 -10.607 1.00 80.94 104 ILE A N 1
ATOM 830 C CA . ILE A 1 104 ? 7.700 6.619 -11.644 1.00 80.94 104 ILE A CA 1
ATOM 831 C C . ILE A 1 104 ? 8.256 7.111 -12.979 1.00 80.94 104 ILE A C 1
ATOM 833 O O . ILE A 1 104 ? 8.954 6.347 -13.640 1.00 80.94 104 ILE A O 1
ATOM 837 N N . ARG A 1 105 ? 8.028 8.377 -13.357 1.00 84.19 105 ARG A N 1
ATOM 838 C CA . ARG A 1 105 ? 8.632 8.960 -14.571 1.00 84.19 105 ARG A CA 1
ATOM 839 C C . ARG A 1 105 ? 10.157 8.909 -14.515 1.00 84.19 105 ARG A C 1
ATOM 841 O O . ARG A 1 105 ? 10.775 8.410 -15.450 1.00 84.19 105 ARG A O 1
ATOM 848 N N . ASN A 1 106 ? 10.745 9.273 -13.377 1.00 84.38 106 ASN A N 1
ATOM 849 C CA . ASN A 1 106 ? 12.185 9.162 -13.150 1.00 84.38 106 ASN A CA 1
ATOM 850 C C . ASN A 1 106 ? 12.680 7.718 -13.311 1.00 84.38 106 ASN A C 1
ATOM 852 O O . ASN A 1 106 ? 13.737 7.485 -13.893 1.00 84.38 106 ASN A O 1
ATOM 856 N N . ALA A 1 107 ? 11.925 6.726 -12.833 1.00 83.75 107 ALA A N 1
ATOM 857 C CA . ALA A 1 107 ? 12.268 5.319 -13.010 1.00 83.75 107 ALA A CA 1
ATOM 858 C C . ALA A 1 107 ? 12.163 4.861 -14.474 1.00 83.75 107 ALA A C 1
ATOM 860 O O . ALA A 1 107 ? 12.989 4.057 -14.907 1.00 83.75 107 ALA A O 1
ATOM 861 N N . ILE A 1 108 ? 11.189 5.370 -15.236 1.00 85.94 108 ILE A N 1
ATOM 862 C CA . ILE A 1 108 ? 11.070 5.122 -16.681 1.00 85.94 108 ILE A CA 1
ATOM 863 C C . ILE A 1 108 ? 12.295 5.681 -17.404 1.00 85.94 108 ILE A C 1
ATOM 865 O O . ILE A 1 108 ? 12.954 4.952 -18.142 1.00 85.94 108 ILE A O 1
ATOM 869 N N . ASP A 1 109 ? 12.630 6.946 -17.161 1.00 86.56 109 ASP A N 1
ATOM 870 C CA . ASP A 1 109 ? 13.762 7.601 -17.820 1.00 86.56 109 ASP A CA 1
ATOM 871 C C . ASP A 1 109 ? 15.091 6.951 -17.432 1.00 86.56 109 ASP A C 1
ATOM 873 O O . ASP A 1 109 ? 15.963 6.737 -18.276 1.00 86.56 109 ASP A O 1
ATOM 877 N N . TRP A 1 110 ? 15.217 6.517 -16.178 1.00 89.94 110 TRP A N 1
ATOM 878 C CA . TRP A 1 110 ? 16.373 5.759 -15.716 1.00 89.94 110 TRP A CA 1
ATOM 879 C C . TRP A 1 110 ? 16.529 4.432 -16.468 1.00 89.94 110 TRP A C 1
ATOM 881 O O . TRP A 1 110 ? 17.635 4.116 -16.901 1.00 89.94 110 TRP A O 1
ATOM 891 N N . LEU A 1 111 ? 15.442 3.674 -16.667 1.00 89.25 111 LEU A N 1
ATOM 892 C CA . LEU A 1 111 ? 15.461 2.380 -17.369 1.00 89.25 111 LEU A CA 1
ATOM 893 C C . LEU A 1 111 ? 15.762 2.497 -18.869 1.00 89.25 111 LEU A C 1
ATOM 895 O O . LEU A 1 111 ? 16.178 1.512 -19.477 1.00 89.25 111 LEU A O 1
ATOM 899 N N . LYS A 1 112 ? 15.567 3.676 -19.470 1.00 87.69 112 LYS A N 1
ATOM 900 C CA . LYS A 1 112 ? 15.940 3.928 -20.871 1.00 87.69 112 LYS A CA 1
ATOM 901 C C . LYS A 1 112 ? 17.447 4.077 -21.056 1.00 87.69 112 LYS A C 1
ATOM 903 O O . LYS A 1 112 ? 17.965 3.730 -22.111 1.00 87.69 112 LYS A O 1
ATOM 908 N N . VAL A 1 113 ? 18.139 4.604 -20.045 1.00 85.81 113 VAL A N 1
ATOM 909 C CA . VAL A 1 113 ? 19.557 4.984 -20.150 1.00 85.81 113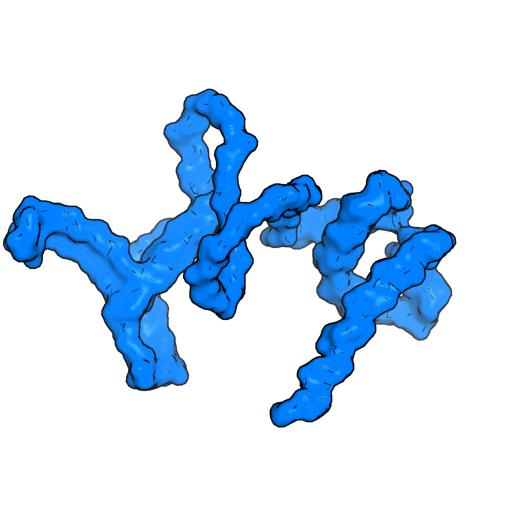 VAL A CA 1
ATOM 910 C C . VAL A 1 113 ? 20.470 4.001 -19.422 1.00 85.81 113 VAL A C 1
ATOM 912 O O . VAL A 1 113 ? 21.580 3.737 -19.877 1.00 85.81 113 VAL A O 1
ATOM 915 N N . ARG A 1 114 ? 20.036 3.459 -18.280 1.00 84.62 114 ARG A N 1
ATOM 916 C CA . ARG A 1 114 ? 20.892 2.663 -17.395 1.00 84.62 114 ARG A CA 1
ATOM 917 C C . ARG A 1 114 ? 20.491 1.194 -17.391 1.00 84.62 114 ARG A C 1
ATOM 919 O O . ARG A 1 114 ? 19.331 0.853 -17.183 1.00 84.62 114 ARG A O 1
ATOM 926 N N . ARG A 1 115 ? 21.497 0.331 -17.557 1.00 81.81 115 ARG A N 1
ATOM 927 C CA . ARG A 1 115 ? 21.367 -1.136 -17.501 1.00 81.81 115 ARG A CA 1
ATOM 928 C C . ARG A 1 115 ? 21.998 -1.752 -16.242 1.00 81.81 115 ARG A C 1
ATOM 930 O O . ARG A 1 115 ? 21.834 -2.939 -15.991 1.00 81.81 115 ARG A O 1
ATOM 937 N N . GLU A 1 116 ? 22.665 -0.937 -15.423 1.00 78.69 116 GLU A N 1
ATOM 938 C CA . GLU A 1 116 ? 23.324 -1.344 -14.176 1.00 78.69 116 GLU A CA 1
ATOM 939 C C . GLU A 1 116 ? 23.075 -0.331 -13.045 1.00 78.69 116 GLU A C 1
ATOM 941 O O . GLU A 1 116 ? 22.964 0.872 -13.318 1.00 78.69 116 GLU A O 1
ATOM 946 N N . PRO A 1 117 ? 23.032 -0.781 -11.775 1.00 85.50 117 PRO A N 1
ATOM 947 C CA . PRO A 1 117 ? 23.148 -2.173 -11.320 1.00 85.50 117 PRO A CA 1
ATOM 948 C C . PRO A 1 117 ? 21.862 -2.997 -11.540 1.00 85.50 117 PRO A C 1
ATOM 950 O O . PRO A 1 117 ? 20.754 -2.475 -11.390 1.00 85.50 117 PRO A O 1
ATOM 953 N N . TRP A 1 118 ? 21.981 -4.299 -11.843 1.00 82.56 118 TRP A N 1
ATOM 954 C CA . TRP A 1 118 ? 20.819 -5.160 -12.164 1.00 82.56 118 TRP A CA 1
ATOM 955 C C . TRP A 1 118 ? 19.728 -5.187 -11.082 1.00 82.56 118 TRP A C 1
ATOM 957 O O . TRP A 1 118 ? 18.532 -5.247 -11.371 1.00 82.56 118 TRP A O 1
ATOM 967 N N . ASN A 1 119 ? 20.110 -5.090 -9.811 1.00 78.69 119 ASN A N 1
ATOM 968 C CA . ASN A 1 119 ? 19.139 -5.056 -8.724 1.00 78.69 119 ASN A CA 1
ATOM 969 C C . ASN A 1 119 ? 18.236 -3.804 -8.772 1.00 78.69 119 ASN A C 1
ATOM 971 O O . ASN A 1 119 ? 17.028 -3.885 -8.530 1.00 78.69 119 ASN A O 1
ATOM 975 N N . ASP A 1 120 ? 18.802 -2.661 -9.160 1.00 77.88 120 ASP A N 1
ATOM 976 C CA . ASP A 1 120 ? 18.058 -1.414 -9.331 1.00 77.88 120 ASP A CA 1
ATOM 977 C C . ASP A 1 120 ? 17.157 -1.460 -10.562 1.00 77.88 120 ASP A C 1
ATOM 979 O O . ASP A 1 120 ? 16.025 -0.964 -10.507 1.00 77.88 120 ASP A O 1
ATOM 983 N N . VAL A 1 121 ? 17.627 -2.102 -11.640 1.00 85.25 121 VAL A N 1
ATOM 984 C CA . VAL A 1 121 ? 16.808 -2.411 -12.818 1.00 85.25 121 VAL A CA 1
ATOM 985 C C . VAL A 1 121 ? 15.574 -3.184 -12.379 1.00 85.25 121 VAL A C 1
ATOM 987 O O . VAL A 1 121 ? 14.459 -2.771 -12.678 1.00 85.25 121 VAL A O 1
ATOM 990 N N . MET A 1 122 ? 15.739 -4.259 -11.605 1.00 82.38 122 MET A N 1
ATOM 991 C CA . MET A 1 122 ? 14.620 -5.094 -11.167 1.00 82.38 122 MET A CA 1
ATOM 992 C C . MET A 1 122 ? 13.571 -4.323 -10.367 1.00 82.38 122 MET A C 1
ATOM 994 O O . MET A 1 122 ? 12.368 -4.545 -10.535 1.00 82.38 122 MET A O 1
ATOM 998 N N . ILE A 1 123 ? 13.999 -3.440 -9.470 1.00 79.69 123 ILE A N 1
ATOM 999 C CA . ILE A 1 123 ? 13.057 -2.720 -8.618 1.00 79.69 123 ILE A CA 1
ATOM 1000 C C . ILE A 1 123 ? 12.340 -1.622 -9.414 1.00 79.69 123 ILE A C 1
ATOM 1002 O O . ILE A 1 123 ? 11.111 -1.534 -9.351 1.00 79.69 123 ILE A O 1
ATOM 1006 N N . LYS A 1 124 ? 13.056 -0.863 -10.251 1.00 83.25 124 LYS A N 1
ATOM 1007 C CA . LYS A 1 124 ? 12.442 0.127 -11.154 1.00 83.25 124 LYS A CA 1
ATOM 1008 C C . LYS A 1 124 ? 11.546 -0.539 -12.201 1.00 83.25 124 LYS A C 1
ATOM 1010 O O . LYS A 1 124 ? 10.489 -0.012 -12.548 1.00 83.25 124 LYS A O 1
ATOM 1015 N N . TRP A 1 125 ? 11.906 -1.739 -12.655 1.00 87.19 125 TRP A N 1
ATOM 1016 C CA . TRP A 1 125 ? 11.103 -2.541 -13.573 1.00 87.19 125 TRP A CA 1
ATOM 1017 C C . TRP A 1 125 ? 9.775 -2.965 -12.943 1.00 87.19 125 TRP A C 1
ATOM 1019 O O . TRP A 1 125 ? 8.740 -2.929 -13.609 1.00 87.19 125 TRP A O 1
ATOM 1029 N N . LYS A 1 126 ? 9.770 -3.329 -11.656 1.00 83.62 126 LYS A N 1
ATOM 1030 C CA . LYS A 1 126 ? 8.531 -3.613 -10.912 1.00 83.62 126 LYS A CA 1
ATOM 1031 C C . LYS A 1 126 ? 7.681 -2.360 -10.727 1.00 83.62 126 LYS A C 1
ATOM 1033 O O . LYS A 1 126 ? 6.469 -2.429 -10.895 1.00 83.62 126 LYS A O 1
ATOM 1038 N N . LEU A 1 127 ? 8.311 -1.233 -10.413 1.00 82.81 127 LEU A N 1
ATOM 1039 C CA . LEU A 1 127 ? 7.622 0.034 -10.184 1.00 82.81 127 LEU A CA 1
ATOM 1040 C C . LEU A 1 127 ? 6.877 0.527 -11.435 1.00 82.81 127 LEU A C 1
ATOM 1042 O O . LEU A 1 127 ? 5.717 0.923 -11.374 1.00 82.81 127 LEU A O 1
ATOM 1046 N N . THR A 1 128 ? 7.523 0.434 -12.594 1.00 86.69 128 THR A N 1
ATOM 1047 C CA . THR A 1 128 ? 6.982 0.897 -13.884 1.00 86.69 128 THR A CA 1
ATOM 1048 C C . THR A 1 128 ? 5.963 -0.066 -14.509 1.00 86.69 128 THR A C 1
ATOM 1050 O O . THR A 1 128 ? 5.453 0.189 -15.599 1.00 86.69 128 THR A O 1
ATOM 1053 N N . TYR A 1 129 ? 5.607 -1.158 -13.818 1.00 83.81 129 TYR A N 1
ATOM 1054 C CA . TYR A 1 129 ? 4.714 -2.203 -14.327 1.00 83.81 129 TYR A CA 1
ATOM 1055 C C . TYR A 1 129 ? 3.358 -1.666 -14.803 1.00 83.81 129 TYR A C 1
ATOM 1057 O O . TYR A 1 129 ? 2.927 -1.973 -15.912 1.00 83.81 129 TYR A O 1
ATOM 1065 N N . ASN A 1 130 ? 2.692 -0.839 -13.993 1.00 81.06 130 ASN A N 1
ATOM 1066 C CA . ASN A 1 130 ? 1.365 -0.320 -14.339 1.00 81.06 130 ASN A CA 1
ATOM 1067 C C . ASN A 1 130 ? 1.393 0.567 -15.589 1.00 81.06 130 ASN A C 1
ATOM 1069 O O . ASN A 1 130 ? 0.403 0.623 -16.313 1.00 81.06 130 ASN A O 1
ATOM 1073 N N . TYR A 1 131 ? 2.517 1.237 -15.843 1.00 82.94 131 TYR A N 1
ATOM 1074 C CA . TYR A 1 131 ? 2.720 2.054 -17.034 1.00 82.94 131 TYR A CA 1
ATOM 1075 C C . TYR A 1 131 ? 2.986 1.178 -18.257 1.00 82.94 131 TYR A C 1
ATOM 1077 O O . TYR A 1 131 ? 2.330 1.359 -19.276 1.00 82.94 131 TYR A O 1
ATOM 1085 N N . ARG A 1 132 ? 3.839 0.154 -18.127 1.00 86.12 132 ARG A N 1
ATOM 1086 C CA . ARG A 1 132 ? 4.059 -0.833 -19.196 1.00 86.12 132 ARG A CA 1
ATOM 1087 C C . ARG A 1 132 ? 2.804 -1.596 -19.584 1.00 86.12 132 ARG A C 1
ATOM 1089 O O . ARG A 1 132 ? 2.572 -1.823 -20.758 1.00 86.12 132 ARG A O 1
ATOM 1096 N N . ASN A 1 133 ? 1.978 -1.978 -18.614 1.00 81.88 133 ASN A N 1
ATOM 1097 C CA . ASN A 1 133 ? 0.746 -2.720 -18.883 1.00 81.88 133 ASN A CA 1
ATOM 1098 C C . ASN A 1 133 ? -0.345 -1.856 -19.542 1.00 81.88 133 ASN A C 1
ATOM 1100 O O . ASN A 1 133 ? -1.302 -2.387 -20.094 1.00 81.88 133 ASN A O 1
ATOM 1104 N N . LYS A 1 134 ? -0.227 -0.527 -19.449 1.00 80.94 134 LYS A N 1
ATOM 1105 C CA . LYS A 1 134 ? -1.096 0.436 -20.138 1.00 80.94 134 LYS A CA 1
ATOM 1106 C C . LYS A 1 134 ? -0.519 0.895 -21.479 1.00 80.94 134 LYS A C 1
ATOM 1108 O O . LYS A 1 134 ? -1.199 1.633 -22.192 1.00 80.94 134 LYS A O 1
ATOM 1113 N N . ASP A 1 135 ? 0.713 0.502 -21.796 1.00 78.44 135 ASP A N 1
ATOM 1114 C CA . ASP A 1 135 ? 1.366 0.821 -23.058 1.00 78.44 135 ASP A CA 1
ATOM 1115 C C . ASP A 1 135 ? 0.572 0.180 -24.207 1.00 78.44 135 ASP A C 1
ATOM 1117 O O . ASP A 1 135 ? 0.224 -1.000 -24.162 1.00 78.44 135 ASP A O 1
ATOM 1121 N N . LYS A 1 136 ? 0.240 0.987 -25.217 1.00 76.75 136 LYS A N 1
ATOM 1122 C CA . LYS A 1 136 ? -0.549 0.582 -26.391 1.00 76.75 136 LYS A CA 1
ATOM 1123 C C . LYS A 1 136 ? 0.337 0.311 -27.609 1.00 76.75 136 LYS A C 1
ATOM 1125 O O . LYS A 1 136 ? -0.115 0.452 -28.745 1.00 76.75 136 LYS A O 1
ATOM 1130 N N . SER A 1 137 ? 1.604 -0.025 -27.379 1.00 81.00 137 SER A N 1
ATOM 1131 C CA . SER A 1 137 ? 2.531 -0.445 -28.429 1.00 81.00 137 SER A CA 1
ATOM 1132 C C . SER A 1 137 ? 1.887 -1.540 -29.285 1.00 81.00 137 SER A C 1
ATOM 1134 O O . SER A 1 137 ? 1.435 -2.559 -28.767 1.00 81.00 137 SER A O 1
ATOM 1136 N N . SER A 1 138 ? 1.791 -1.302 -30.596 1.00 77.06 138 SER A N 1
ATOM 1137 C CA . SER A 1 138 ? 1.035 -2.178 -31.505 1.00 77.06 138 SER A CA 1
ATOM 1138 C C . SER A 1 138 ? 1.820 -3.430 -31.895 1.00 77.06 138 SER A C 1
ATOM 1140 O O . SER A 1 138 ? 1.233 -4.451 -32.241 1.00 77.06 138 SER A O 1
ATOM 1142 N N . THR A 1 139 ? 3.150 -3.366 -31.818 1.00 87.19 139 THR A N 1
ATOM 1143 C CA . THR A 1 139 ? 4.050 -4.484 -32.103 1.00 87.19 139 THR A CA 1
ATOM 1144 C C . THR A 1 139 ? 5.079 -4.669 -30.994 1.00 87.19 139 THR A C 1
ATOM 1146 O O . THR A 1 139 ? 5.429 -3.735 -30.270 1.00 87.19 139 THR A O 1
ATOM 1149 N N . VAL A 1 140 ? 5.594 -5.895 -30.882 1.00 83.94 140 VAL A N 1
ATOM 1150 C CA . VAL A 1 140 ? 6.647 -6.247 -29.916 1.00 83.94 140 VAL A CA 1
ATOM 1151 C C . VAL A 1 140 ? 7.917 -5.426 -30.159 1.00 83.94 140 VAL A C 1
ATOM 1153 O O . VAL A 1 140 ? 8.517 -4.948 -29.205 1.00 83.94 140 VAL A O 1
ATOM 1156 N N . ASP A 1 141 ? 8.279 -5.183 -31.422 1.00 85.50 141 ASP A N 1
ATOM 1157 C CA . ASP A 1 141 ? 9.424 -4.339 -31.792 1.00 85.50 141 ASP A CA 1
ATOM 1158 C C . ASP A 1 141 ? 9.285 -2.899 -31.263 1.00 85.50 141 ASP A C 1
ATOM 1160 O O . ASP A 1 141 ? 10.219 -2.353 -30.678 1.00 85.50 141 ASP A O 1
ATOM 1164 N N . GLN A 1 142 ? 8.092 -2.301 -31.374 1.00 86.06 142 GLN A N 1
ATOM 1165 C CA . GLN A 1 142 ? 7.819 -0.979 -30.799 1.00 86.06 142 GLN A CA 1
ATOM 1166 C C . GLN A 1 142 ? 7.912 -0.988 -29.270 1.00 86.06 142 GLN A C 1
ATOM 1168 O O . GLN A 1 142 ? 8.448 -0.052 -28.679 1.00 86.06 142 GLN A O 1
ATOM 1173 N N . PHE A 1 143 ? 7.438 -2.055 -28.628 1.00 87.44 143 PHE A N 1
ATOM 1174 C CA . PHE A 1 143 ? 7.536 -2.192 -27.179 1.00 87.44 143 PHE A CA 1
ATOM 1175 C C . PHE A 1 143 ? 8.994 -2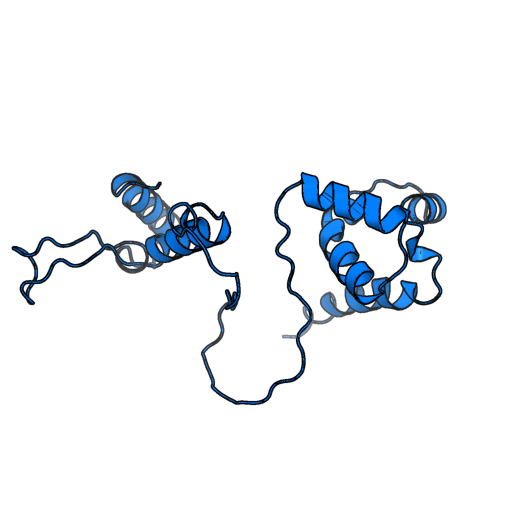.322 -26.713 1.00 87.44 143 PHE A C 1
ATOM 1177 O O . PHE A 1 143 ? 9.384 -1.677 -25.743 1.00 87.44 143 PHE A O 1
ATOM 1184 N N . ILE A 1 144 ? 9.822 -3.097 -27.418 1.00 87.56 144 ILE A N 1
ATOM 1185 C CA . ILE A 1 144 ? 11.254 -3.232 -27.107 1.00 87.56 144 ILE A CA 1
ATOM 1186 C C . ILE A 1 144 ? 11.974 -1.892 -27.302 1.00 87.56 144 ILE A C 1
ATOM 1188 O O . ILE A 1 144 ? 12.743 -1.490 -26.432 1.00 87.56 144 ILE A O 1
ATOM 1192 N N . LYS A 1 145 ? 11.649 -1.135 -28.358 1.00 87.50 145 LYS A N 1
ATOM 1193 C CA . LYS A 1 145 ? 12.175 0.229 -28.558 1.00 87.50 145 LYS A CA 1
ATOM 1194 C C . LYS A 1 145 ? 11.816 1.180 -27.413 1.00 87.50 145 LYS A C 1
ATOM 1196 O O . LYS A 1 145 ? 12.642 1.998 -27.014 1.00 87.50 145 LYS A O 1
ATOM 1201 N N . ASN A 1 146 ? 10.612 1.060 -26.852 1.00 85.50 146 ASN A N 1
ATOM 1202 C CA . ASN A 1 146 ? 10.194 1.849 -25.689 1.00 85.50 146 ASN A CA 1
ATOM 1203 C C . ASN A 1 146 ? 10.891 1.413 -24.388 1.00 85.50 146 ASN A C 1
ATOM 1205 O O . ASN A 1 146 ? 11.025 2.219 -23.464 1.00 85.50 146 ASN A O 1
ATOM 1209 N N . TRP A 1 147 ? 11.362 0.163 -24.322 1.00 88.81 147 TRP A N 1
ATOM 1210 C CA . TRP A 1 147 ? 12.000 -0.438 -23.151 1.00 88.81 147 TRP A CA 1
ATOM 1211 C C . TRP A 1 147 ? 13.327 -1.125 -23.512 1.00 88.81 147 TRP A C 1
ATOM 1213 O O . TRP A 1 147 ? 13.417 -2.352 -23.427 1.00 88.81 147 TRP A O 1
ATOM 1223 N N . PRO A 1 148 ? 14.391 -0.354 -23.826 1.00 88.75 148 PRO A N 1
ATOM 1224 C CA . PRO A 1 148 ? 15.669 -0.892 -24.315 1.00 88.75 148 PRO A CA 1
ATOM 1225 C C . PRO A 1 148 ? 16.362 -1.865 -23.355 1.00 88.75 148 PRO A C 1
ATOM 1227 O O . PRO A 1 148 ? 17.222 -2.644 -23.754 1.00 88.75 148 PRO A O 1
ATOM 1230 N N . ILE A 1 149 ? 15.986 -1.852 -22.072 1.00 88.50 149 ILE A N 1
ATOM 1231 C CA . ILE A 1 149 ? 16.462 -2.820 -21.079 1.00 88.50 149 ILE A CA 1
ATOM 1232 C C . ILE A 1 149 ? 16.119 -4.273 -21.446 1.00 88.50 149 ILE A C 1
ATOM 1234 O O . ILE A 1 149 ? 16.756 -5.194 -20.942 1.00 88.50 149 ILE A O 1
ATOM 1238 N N . LEU A 1 150 ? 15.134 -4.482 -22.326 1.00 87.56 150 LEU A N 1
ATOM 1239 C CA . LEU A 1 150 ? 14.744 -5.799 -22.824 1.00 87.56 150 LEU A CA 1
ATOM 1240 C C . LEU A 1 150 ? 15.698 -6.377 -23.876 1.00 87.56 150 LEU A C 1
ATOM 1242 O O . LEU A 1 150 ? 15.604 -7.560 -24.177 1.00 87.56 150 LEU A O 1
ATOM 1246 N N . GLU A 1 151 ? 16.622 -5.577 -24.409 1.00 87.69 151 GLU A N 1
ATOM 1247 C CA . GLU A 1 151 ? 17.679 -6.054 -25.311 1.00 87.69 151 GLU A CA 1
ATOM 1248 C C . GLU A 1 151 ? 18.850 -6.704 -24.555 1.00 87.69 151 GLU A C 1
ATOM 1250 O O . GLU A 1 151 ? 19.743 -7.285 -25.166 1.00 87.69 151 GLU A O 1
ATOM 1255 N N . ASP A 1 152 ? 18.900 -6.564 -23.228 1.00 86.38 152 ASP A N 1
ATOM 1256 C CA . ASP A 1 152 ? 19.927 -7.193 -22.398 1.00 86.38 152 ASP A CA 1
ATOM 1257 C C . ASP A 1 152 ? 19.671 -8.705 -22.303 1.00 86.38 152 ASP A C 1
ATOM 1259 O O . ASP A 1 152 ? 18.542 -9.138 -22.083 1.00 86.38 152 ASP A O 1
ATOM 1263 N N . ALA A 1 153 ? 20.722 -9.523 -22.388 1.00 84.81 153 ALA A N 1
ATOM 1264 C CA . ALA A 1 153 ? 20.617 -10.979 -22.261 1.00 84.81 153 ALA A CA 1
ATOM 1265 C C . ALA A 1 153 ? 19.978 -11.429 -20.929 1.00 84.81 153 ALA A C 1
ATOM 1267 O O . ALA A 1 153 ? 19.406 -12.509 -20.835 1.00 84.81 153 ALA A O 1
ATOM 1268 N N . ARG A 1 154 ? 20.038 -10.598 -19.881 1.00 84.38 154 ARG A N 1
ATOM 1269 C CA . ARG A 1 154 ? 19.432 -10.881 -18.568 1.00 84.38 154 ARG A CA 1
ATOM 1270 C C . ARG A 1 154 ? 17.953 -10.508 -18.492 1.00 84.38 154 ARG A C 1
ATOM 1272 O O . ARG A 1 154 ? 17.304 -10.811 -17.481 1.00 84.38 154 ARG A O 1
ATOM 1279 N N . ALA A 1 155 ? 17.409 -9.863 -19.525 1.00 83.81 155 ALA A N 1
ATOM 1280 C CA . ALA A 1 155 ? 16.023 -9.410 -19.575 1.00 83.81 155 ALA A CA 1
ATOM 1281 C C . ALA A 1 155 ? 15.009 -10.550 -19.443 1.00 83.81 155 ALA A C 1
ATOM 1283 O O . ALA A 1 155 ? 13.914 -10.324 -18.930 1.00 83.81 155 ALA A O 1
ATOM 1284 N N . GLU A 1 156 ? 15.376 -11.782 -19.797 1.00 81.25 156 GLU A N 1
ATOM 1285 C CA . GLU A 1 156 ? 14.545 -12.972 -19.575 1.00 81.25 156 GLU A CA 1
ATOM 1286 C C . GLU A 1 156 ? 14.076 -13.073 -18.113 1.00 81.25 156 GLU A C 1
ATOM 1288 O O . GLU A 1 156 ? 12.897 -13.290 -17.821 1.00 81.25 156 GLU A O 1
ATOM 1293 N N . SER A 1 157 ? 14.965 -12.758 -17.163 1.00 80.69 157 SER A N 1
ATOM 1294 C CA . SER A 1 157 ? 14.653 -12.780 -15.730 1.00 80.69 157 SER A CA 1
ATOM 1295 C C . SER A 1 157 ? 13.620 -11.726 -15.293 1.00 80.69 157 SER A C 1
ATOM 1297 O O . SER A 1 157 ? 13.015 -11.861 -14.219 1.00 80.69 157 SER A O 1
ATOM 1299 N N . LEU A 1 158 ? 13.401 -10.691 -16.115 1.00 81.38 158 LEU A N 1
ATOM 1300 C CA . LEU A 1 158 ? 12.370 -9.669 -15.928 1.00 81.38 158 LEU A CA 1
ATOM 1301 C C . LEU A 1 158 ? 10.983 -10.158 -16.374 1.00 81.38 158 LEU A C 1
ATOM 1303 O O . LEU A 1 158 ? 9.979 -9.696 -15.823 1.00 81.38 158 LEU A O 1
ATOM 1307 N N . VAL A 1 159 ? 10.926 -11.088 -17.333 1.00 76.44 159 VAL A N 1
ATOM 1308 C CA . VAL A 1 159 ? 9.693 -11.671 -17.888 1.00 76.44 159 VAL A CA 1
ATOM 1309 C C . VAL A 1 159 ? 9.251 -12.892 -17.070 1.00 76.44 159 VAL A C 1
ATOM 1311 O O . VAL A 1 159 ? 8.101 -12.964 -16.628 1.00 76.44 159 VAL A O 1
ATOM 1314 N N . ASP A 1 160 ? 10.172 -13.802 -16.748 1.00 65.12 160 ASP A N 1
ATOM 1315 C CA . ASP A 1 160 ? 9.869 -15.097 -16.115 1.00 65.12 160 ASP A CA 1
ATOM 1316 C C . ASP A 1 160 ? 9.238 -14.997 -14.723 1.00 65.12 160 ASP A C 1
ATOM 1318 O O . ASP A 1 160 ? 8.324 -15.748 -14.361 1.00 65.12 160 ASP A O 1
ATOM 1322 N N . ARG A 1 161 ? 9.684 -14.037 -13.905 1.00 57.53 161 ARG A N 1
ATOM 1323 C CA . ARG A 1 161 ? 9.133 -13.858 -12.548 1.00 57.53 161 ARG A CA 1
ATOM 1324 C C . ARG A 1 161 ? 7.699 -13.332 -12.555 1.00 57.53 161 ARG A C 1
ATOM 1326 O O . ARG A 1 161 ? 7.045 -13.352 -11.512 1.00 57.53 161 ARG A O 1
ATOM 1333 N N . TYR A 1 162 ? 7.203 -12.873 -13.701 1.00 54.91 162 TYR A N 1
ATOM 1334 C CA . TYR A 1 162 ? 5.866 -12.314 -13.833 1.00 54.91 162 TYR A CA 1
ATOM 1335 C C . TYR A 1 162 ? 4.796 -13.387 -14.113 1.00 54.91 162 TYR A C 1
ATOM 1337 O O . TYR A 1 162 ? 3.677 -13.286 -13.608 1.00 54.91 162 TYR A O 1
ATOM 1345 N N . HIS A 1 163 ? 5.128 -14.466 -14.830 1.00 46.50 163 HIS A N 1
ATOM 1346 C CA . HIS A 1 163 ? 4.165 -15.526 -15.166 1.00 46.50 163 HIS A CA 1
ATOM 1347 C C . HIS A 1 163 ? 3.848 -16.493 -14.013 1.00 46.50 163 HIS A C 1
ATOM 1349 O O . HIS A 1 163 ? 2.738 -17.021 -13.949 1.00 46.50 163 HIS A O 1
ATOM 1355 N N . LYS A 1 164 ? 4.735 -16.640 -13.019 1.00 49.31 164 LYS A N 1
ATOM 1356 C CA . LYS A 1 164 ? 4.507 -17.541 -11.869 1.00 49.31 164 LYS A CA 1
ATOM 1357 C C . LYS A 1 164 ? 3.347 -17.147 -10.935 1.00 49.31 164 LYS A C 1
ATOM 1359 O O . LYS A 1 164 ? 2.960 -17.954 -10.098 1.00 49.31 164 LYS A O 1
ATOM 1364 N N . ARG A 1 165 ? 2.747 -15.953 -11.067 1.00 46.75 165 ARG A N 1
ATOM 1365 C CA . ARG A 1 165 ? 1.584 -15.534 -10.250 1.00 46.75 165 ARG A CA 1
ATOM 1366 C C . ARG A 1 165 ? 0.218 -15.937 -10.814 1.00 46.75 165 ARG A C 1
ATOM 1368 O O . ARG A 1 165 ? -0.757 -15.851 -10.078 1.00 46.75 165 ARG A O 1
ATOM 1375 N N . LYS A 1 166 ? 0.120 -16.373 -12.076 1.00 44.31 166 LYS A N 1
ATOM 1376 C CA . LYS A 1 166 ? -1.173 -16.748 -12.689 1.00 44.31 166 LYS A CA 1
ATOM 1377 C C . LYS A 1 166 ? -1.531 -18.235 -12.570 1.00 44.31 166 LYS A C 1
ATOM 1379 O O . LYS A 1 166 ? -2.657 -18.595 -12.894 1.00 44.31 166 LYS A O 1
ATOM 1384 N N . SER A 1 167 ? -0.634 -19.081 -12.062 1.00 39.88 167 SER A N 1
ATOM 1385 C CA . SER A 1 167 ? -0.857 -20.537 -12.014 1.00 39.88 167 SER A CA 1
ATOM 1386 C C . SER A 1 167 ? -1.356 -21.080 -10.668 1.00 39.88 167 SER A C 1
ATOM 1388 O O . SER A 1 167 ? -1.532 -22.284 -10.556 1.00 39.88 167 SER A O 1
ATOM 1390 N N . VAL A 1 168 ? -1.611 -20.236 -9.657 1.00 43.72 168 VAL A N 1
ATOM 1391 C CA . VAL A 1 168 ? -2.030 -20.694 -8.307 1.00 43.72 168 VAL A CA 1
ATOM 1392 C C . VAL A 1 168 ? -3.520 -20.421 -8.020 1.00 43.72 168 VAL A C 1
ATOM 1394 O O . VAL A 1 168 ? -3.984 -20.571 -6.900 1.00 43.72 168 VAL A O 1
ATOM 1397 N N . THR A 1 169 ? -4.318 -20.037 -9.022 1.00 38.91 169 THR A N 1
ATOM 1398 C CA . THR A 1 169 ? -5.776 -19.817 -8.852 1.00 38.91 169 THR A CA 1
ATOM 1399 C C . THR A 1 169 ? -6.613 -20.718 -9.761 1.00 38.91 169 THR A C 1
ATOM 1401 O O . THR A 1 169 ? -7.643 -20.324 -10.299 1.00 38.91 169 THR A O 1
ATOM 1404 N N . LYS A 1 170 ? -6.154 -21.954 -9.943 1.00 43.19 170 LYS A N 1
ATOM 1405 C CA . LYS A 1 170 ? -6.998 -23.114 -10.239 1.00 43.19 170 LYS A CA 1
ATOM 1406 C C . LYS A 1 170 ? -6.501 -24.214 -9.310 1.00 43.19 170 LYS A C 1
ATOM 1408 O O . LYS A 1 170 ? -5.293 -24.401 -9.240 1.00 43.19 170 LYS A O 1
ATOM 1413 N N . PHE A 1 171 ? -7.418 -24.889 -8.626 1.00 39.44 171 PHE A N 1
ATOM 1414 C CA . PHE A 1 171 ? -7.186 -25.838 -7.527 1.00 39.44 171 PHE A CA 1
ATOM 1415 C C . PHE A 1 171 ? -6.935 -25.171 -6.167 1.00 39.44 171 PHE A C 1
ATOM 1417 O O . PHE A 1 171 ? -5.799 -25.015 -5.731 1.00 39.44 171 PHE A O 1
ATOM 1424 N N . ILE A 1 172 ? -8.014 -24.748 -5.505 1.00 38.31 172 ILE A N 1
ATOM 1425 C CA . ILE A 1 172 ? -8.687 -25.452 -4.393 1.00 38.31 172 ILE A CA 1
ATOM 1426 C C . ILE A 1 172 ? -10.067 -24.807 -4.229 1.00 38.31 172 ILE A C 1
ATOM 1428 O O . ILE A 1 172 ? -10.138 -23.561 -4.329 1.00 38.31 172 ILE A O 1
#

Secondary structure (DSSP, 8-state):
---HHHHHHHHHHHHHH-TTS-HHHH-B--B-GGG-TTSSPBPPBSHHHHHHHHHHHHTSGGGTT--S-----------S-------------------SHHHHHHHHHHHHH---SHHHHHHHHHHTHHHHTT---SSHHHHHHH-GGGGSGGGHHHHHHHHTTSSSSS--

pLDDT: mean 72.27, std 21.33, range [28.84, 96.88]